Protein AF-R6VQA9-F1 (afdb_monomer)

Mean predicted alig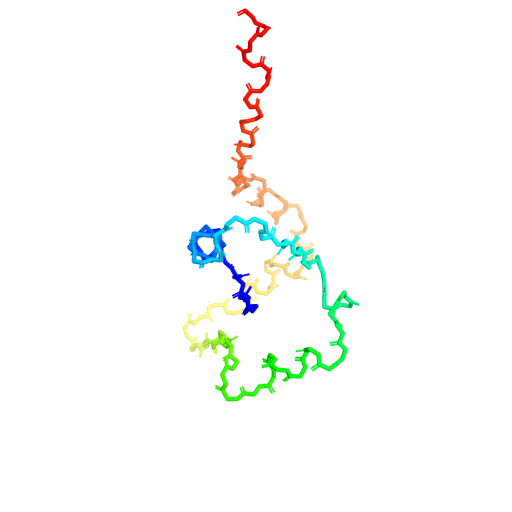ned error: 8.75 Å

Foldseek 3Di:
DDDDDPDPVSVVVVDVVVDPPDDDDDDPDPVVDDPVRVVVCPDPPHDDDDDDDDPPPPVVVVCCLPPNPPVVVNVVVCVVPPDPPPPPPVPPVVPD

Sequence (96 aa):
MTYYCYSEEERVRAIEKCGAGVEITRFKGLGEISSTEFKEFIGENMRLDRVRLTKDDPIHDLLEFYMGKNTFERQGFIIDNLRIEEDLVEQDLKLS

pLDDT: mean 86.27, std 14.07, range [40.75, 96.31]

Solvent-accessible surface area (backbone atoms only — not comparable to full-atom values): 6686 Å² total; per-residue (Å²): 138,90,81,92,59,93,47,71,70,47,44,54,54,47,48,69,72,64,45,85,88,69,84,85,85,84,77,92,52,75,87,76,52,52,78,75,62,51,48,75,59,63,58,95,85,40,91,76,86,83,87,82,86,60,92,85,55,64,58,67,63,52,45,44,57,77,72,45,89,52,58,68,64,44,48,53,54,51,62,79,65,56,76,79,78,75,78,74,62,82,72,65,78,79,75,122

Radius of gyration: 20.72 Å; Cα contacts (8 Å, |Δi|>4): 16; chains: 1; bounding box: 51×27×45 Å

Structure (mmCIF, N/CA/C/O backbone):
data_AF-R6VQA9-F1
#
_entry.id   AF-R6VQA9-F1
#
loop_
_atom_site.group_PDB
_atom_site.id
_atom_site.type_symbol
_atom_site.label_atom_id
_atom_site.label_alt_id
_atom_site.label_comp_id
_atom_site.label_asym_id
_atom_site.label_entity_id
_atom_site.label_seq_id
_atom_site.pdbx_PDB_ins_code
_atom_site.Cartn_x
_atom_site.Cartn_y
_atom_site.Cartn_z
_atom_site.occupancy
_atom_site.B_iso_or_equiv
_atom_site.auth_seq_id
_atom_site.auth_comp_id
_atom_site.auth_asym_id
_atom_site.auth_atom_id
_atom_site.pdbx_PDB_model_num
ATOM 1 N N . MET A 1 1 ? -15.057 -2.280 20.643 1.00 78.88 1 MET A N 1
ATOM 2 C CA . MET A 1 1 ? -13.954 -3.084 20.073 1.00 78.88 1 MET A CA 1
ATOM 3 C C . MET A 1 1 ? -13.643 -2.502 18.712 1.00 78.88 1 MET A C 1
ATOM 5 O O . MET A 1 1 ? -14.590 -2.235 17.985 1.00 78.88 1 MET A O 1
ATOM 9 N N . THR A 1 2 ? -12.374 -2.260 18.401 1.00 90.31 2 THR A N 1
ATOM 10 C CA . THR A 1 2 ? -11.955 -1.652 17.129 1.00 90.31 2 THR A CA 1
ATOM 11 C C . THR A 1 2 ? -11.413 -2.739 16.210 1.00 90.31 2 THR A C 1
ATOM 13 O O . THR A 1 2 ? -10.651 -3.593 16.662 1.00 90.31 2 THR A O 1
ATOM 16 N N . TYR A 1 3 ? -11.809 -2.721 14.937 1.00 92.56 3 TYR A N 1
ATOM 17 C CA . TYR A 1 3 ? -11.323 -3.650 13.918 1.00 92.56 3 TYR A CA 1
ATOM 18 C C . TYR A 1 3 ? -10.651 -2.869 12.792 1.00 92.56 3 TYR A C 1
ATOM 20 O O . TYR A 1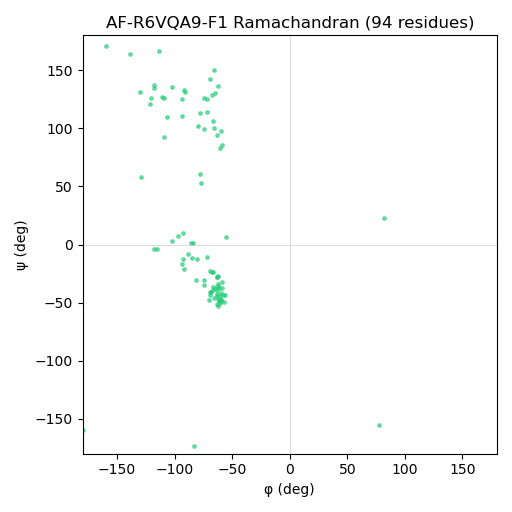 3 ? -11.271 -1.991 12.197 1.00 92.56 3 TYR A O 1
ATOM 28 N N . TYR A 1 4 ? -9.409 -3.225 12.470 1.00 92.75 4 TYR A N 1
ATOM 29 C CA . TYR A 1 4 ? -8.711 -2.692 11.303 1.00 92.75 4 TYR A CA 1
ATOM 30 C C . TYR A 1 4 ? -8.908 -3.626 10.116 1.00 92.75 4 TYR A C 1
ATOM 32 O O . TYR A 1 4 ? -8.636 -4.824 10.211 1.00 92.75 4 TYR A O 1
ATOM 40 N N . CYS A 1 5 ? -9.412 -3.066 9.020 1.00 94.62 5 CYS A N 1
ATOM 41 C CA . CYS A 1 5 ? -9.789 -3.797 7.817 1.00 94.62 5 CYS A CA 1
ATOM 42 C C . CYS A 1 5 ? -8.936 -3.310 6.641 1.00 94.62 5 CYS A C 1
ATOM 44 O O . CYS A 1 5 ? -8.776 -2.106 6.451 1.00 94.62 5 CYS A O 1
ATOM 46 N N . TYR A 1 6 ? -8.412 -4.248 5.859 1.00 93.00 6 TYR A N 1
ATOM 47 C CA . TYR A 1 6 ? -7.533 -4.020 4.708 1.00 93.00 6 TYR A CA 1
ATOM 48 C C . TYR A 1 6 ? -8.182 -4.466 3.391 1.00 93.00 6 TYR A C 1
ATOM 50 O O . TYR A 1 6 ? -7.606 -4.272 2.324 1.00 93.00 6 TYR A O 1
ATOM 58 N N . SER A 1 7 ? -9.383 -5.050 3.462 1.00 93.50 7 SER A N 1
ATOM 59 C CA . SER A 1 7 ? -10.223 -5.383 2.314 1.00 93.50 7 SER A CA 1
ATOM 60 C C . SER A 1 7 ? -11.692 -5.066 2.599 1.00 93.50 7 SER A C 1
ATOM 62 O O . SER A 1 7 ? -12.102 -4.893 3.754 1.00 93.50 7 SER A O 1
ATOM 64 N N . GLU A 1 8 ? -12.495 -5.012 1.541 1.00 93.25 8 GLU A N 1
ATOM 65 C CA . GLU A 1 8 ? -13.931 -4.760 1.642 1.00 93.25 8 GLU A CA 1
ATOM 66 C C . GLU A 1 8 ? -14.654 -5.896 2.385 1.00 93.25 8 GLU A C 1
ATOM 68 O O . GLU A 1 8 ? -15.511 -5.661 3.235 1.00 93.25 8 GLU A O 1
ATOM 73 N N . GLU A 1 9 ? -14.233 -7.141 2.171 1.00 96.31 9 GLU A N 1
ATOM 74 C CA . GLU A 1 9 ? -14.786 -8.311 2.854 1.00 96.31 9 GLU A CA 1
ATOM 75 C C . GLU A 1 9 ? -14.470 -8.295 4.356 1.00 96.31 9 GLU A C 1
ATOM 77 O O . GLU A 1 9 ? -15.288 -8.716 5.178 1.00 96.31 9 GLU A O 1
ATOM 82 N N . GLU A 1 10 ? -13.281 -7.821 4.748 1.00 95.62 10 GLU A N 1
ATOM 83 C CA . GLU A 1 10 ? -12.958 -7.600 6.161 1.00 95.62 10 GLU A CA 1
ATOM 84 C C . GLU A 1 10 ? -13.866 -6.531 6.777 1.00 95.62 10 GLU A C 1
ATOM 86 O O . GLU A 1 10 ? -14.390 -6.751 7.873 1.00 95.62 10 GLU A O 1
ATOM 91 N N . ARG A 1 11 ? -14.114 -5.432 6.052 1.00 94.69 11 ARG A N 1
ATOM 92 C CA . ARG A 1 11 ? -14.982 -4.333 6.491 1.00 94.69 11 ARG A CA 1
ATOM 93 C C . ARG A 1 11 ? -16.415 -4.802 6.738 1.00 94.69 11 ARG A C 1
ATOM 95 O O . ARG A 1 11 ? -16.953 -4.547 7.815 1.00 94.69 11 ARG A O 1
ATOM 102 N N . VAL A 1 12 ? -17.015 -5.520 5.786 1.00 94.81 12 VAL A N 1
ATOM 103 C CA . VAL A 1 12 ? -18.392 -6.039 5.904 1.00 94.81 12 VAL A CA 1
ATOM 104 C C . VAL A 1 12 ? -18.523 -6.967 7.115 1.00 94.81 12 VAL A C 1
ATOM 106 O O . VAL A 1 12 ? -19.392 -6.759 7.961 1.00 94.81 12 VAL A O 1
ATOM 109 N N . ARG A 1 13 ? -17.592 -7.917 7.283 1.00 96.00 13 ARG A N 1
ATOM 110 C CA . ARG A 1 13 ? -17.589 -8.825 8.446 1.00 96.00 13 ARG A CA 1
ATOM 111 C C . ARG A 1 13 ? -17.410 -8.092 9.776 1.00 96.00 13 ARG A C 1
ATOM 113 O O . ARG A 1 13 ? -17.957 -8.521 10.790 1.00 96.00 13 ARG A O 1
ATOM 120 N N . ALA A 1 14 ? -16.612 -7.024 9.812 1.00 95.50 14 ALA A N 1
ATOM 121 C CA . ALA A 1 14 ? -16.422 -6.228 11.021 1.00 95.50 14 ALA A CA 1
ATOM 122 C C . ALA A 1 14 ? -17.697 -5.459 11.399 1.00 95.50 14 ALA A C 1
ATOM 124 O O . ALA A 1 14 ? -18.066 -5.444 12.572 1.00 95.50 14 ALA A O 1
ATOM 125 N N . ILE A 1 15 ? -18.402 -4.890 10.415 1.00 94.06 15 ILE A N 1
ATOM 126 C CA . ILE A 1 15 ? -19.691 -4.212 10.621 1.00 94.06 15 ILE A CA 1
ATOM 127 C C . ILE A 1 15 ? -20.720 -5.177 11.218 1.00 94.06 15 ILE A C 1
ATOM 129 O O . ILE A 1 15 ? -21.335 -4.858 12.234 1.00 94.06 15 ILE A O 1
ATOM 133 N N . GLU A 1 16 ? -20.850 -6.379 10.650 1.00 93.25 16 GLU A N 1
ATOM 134 C CA . GLU A 1 16 ? -21.763 -7.414 11.156 1.00 93.25 16 GLU A CA 1
ATOM 135 C C . GLU A 1 16 ? -21.456 -7.805 12.611 1.00 93.25 16 GLU A C 1
ATOM 137 O O . GLU A 1 16 ? -22.373 -8.017 13.405 1.00 93.25 16 GLU A O 1
ATOM 142 N N . LYS A 1 17 ? -20.170 -7.855 12.990 1.00 93.44 17 LYS A N 1
ATOM 143 C CA . LYS A 1 17 ? -19.734 -8.160 14.364 1.00 93.44 17 LYS A CA 1
ATOM 144 C C . LYS A 1 17 ? -19.941 -7.009 15.347 1.00 93.44 17 LYS A C 1
ATOM 146 O O . LYS A 1 17 ? -20.178 -7.267 16.525 1.00 93.44 17 LYS A O 1
ATOM 151 N N . CYS A 1 18 ? -19.789 -5.763 14.904 1.00 91.62 18 CYS A N 1
ATOM 152 C CA . CYS A 1 18 ? -19.979 -4.581 15.748 1.00 91.62 18 CYS A CA 1
ATOM 153 C C . CYS A 1 18 ? -21.460 -4.303 16.033 1.00 91.62 18 CYS A C 1
ATOM 155 O O . CYS A 1 18 ? -21.785 -3.799 17.106 1.00 91.62 18 CYS A O 1
ATOM 157 N N . GLY A 1 19 ? -22.349 -4.655 15.101 1.00 87.12 19 GLY A N 1
ATOM 158 C CA . GLY A 1 19 ? -23.782 -4.409 15.221 1.00 87.12 19 GLY A CA 1
ATOM 159 C C . GLY A 1 19 ? -24.163 -2.954 14.927 1.00 87.12 19 GLY A C 1
ATOM 160 O O . GLY A 1 19 ? -23.490 -2.245 14.179 1.00 87.12 19 GLY A O 1
ATOM 161 N N . ALA A 1 20 ? -25.291 -2.511 15.484 1.00 87.75 20 ALA A N 1
ATOM 162 C CA . ALA A 1 20 ? -25.832 -1.180 15.219 1.00 87.75 20 ALA A CA 1
ATOM 163 C C . ALA A 1 20 ? -24.963 -0.064 15.831 1.00 87.75 20 ALA A C 1
ATOM 165 O O . ALA A 1 20 ? -24.476 -0.191 16.951 1.00 87.75 20 ALA A O 1
ATOM 166 N N . GLY A 1 21 ? -24.827 1.057 15.112 1.00 86.00 21 GLY A N 1
ATOM 167 C CA . GLY A 1 21 ? -24.103 2.241 15.593 1.00 86.00 21 GLY A CA 1
ATOM 168 C C . GLY A 1 21 ? -22.581 2.183 15.425 1.00 86.00 21 GLY A C 1
ATOM 169 O O . GLY A 1 21 ? -21.870 2.872 16.149 1.00 86.00 21 GLY A O 1
ATOM 170 N N . VAL A 1 22 ? -22.075 1.364 14.497 1.00 92.38 22 VAL A N 1
ATOM 171 C CA . VAL A 1 22 ? -20.640 1.302 14.186 1.00 92.38 22 VAL A CA 1
ATOM 172 C C . VAL A 1 22 ? -20.138 2.624 13.591 1.00 92.38 22 VAL A C 1
ATOM 174 O O . VAL A 1 22 ? -20.715 3.155 12.643 1.00 92.38 22 VAL A O 1
ATOM 177 N N . GLU A 1 23 ? -19.039 3.138 14.137 1.00 93.50 23 GLU A N 1
ATOM 178 C CA . GLU A 1 23 ? -18.289 4.259 13.569 1.00 93.50 23 GLU A CA 1
ATOM 179 C C . GLU A 1 23 ? -17.197 3.714 12.641 1.00 93.50 23 GLU A C 1
ATOM 181 O O . GLU A 1 23 ? -16.475 2.781 13.000 1.00 93.50 23 GLU A O 1
ATOM 186 N N . ILE A 1 24 ? -17.099 4.265 11.429 1.00 93.44 24 ILE A N 1
ATOM 187 C CA . ILE A 1 24 ? -16.157 3.808 10.404 1.00 93.44 24 ILE A CA 1
ATOM 188 C C . ILE A 1 24 ? -15.248 4.969 10.013 1.00 93.44 24 ILE A C 1
ATOM 190 O O . ILE A 1 24 ? -15.714 5.973 9.476 1.00 93.44 24 ILE A O 1
ATOM 194 N N . THR A 1 25 ? -13.944 4.775 10.196 1.00 93.31 25 THR A N 1
ATOM 195 C CA . THR A 1 25 ? -12.903 5.722 9.782 1.00 93.31 25 THR A CA 1
ATOM 196 C C . THR A 1 25 ? -12.097 5.125 8.633 1.00 93.31 25 THR A C 1
ATOM 198 O O . THR A 1 25 ? -11.590 4.009 8.738 1.00 93.31 25 THR A O 1
ATOM 201 N N . ARG A 1 26 ? -11.968 5.865 7.524 1.00 94.25 26 ARG A N 1
ATOM 202 C CA . ARG A 1 26 ? -11.133 5.486 6.374 1.00 94.25 26 ARG A CA 1
ATOM 203 C C . ARG A 1 26 ? -9.879 6.352 6.343 1.00 94.25 26 ARG A C 1
ATOM 205 O O . ARG A 1 26 ? -9.967 7.520 5.981 1.00 94.25 26 ARG A O 1
ATOM 212 N N . PHE A 1 27 ? -8.729 5.758 6.637 1.00 93.38 27 PHE A N 1
ATOM 213 C CA . PHE A 1 27 ? -7.430 6.417 6.496 1.00 93.38 27 PHE A CA 1
ATOM 214 C C . PHE A 1 27 ? -7.037 6.509 5.014 1.00 93.38 27 PHE A C 1
ATOM 216 O O . PHE A 1 27 ? -7.018 5.490 4.319 1.00 93.38 27 PHE A O 1
ATOM 223 N N . LYS A 1 28 ? -6.723 7.708 4.507 1.00 92.88 28 LYS A N 1
ATOM 224 C CA . LYS A 1 28 ? -6.191 7.899 3.140 1.00 92.88 28 LYS A CA 1
ATOM 225 C C . LYS A 1 28 ? -4.665 7.927 3.113 1.00 92.88 28 LYS A C 1
ATOM 227 O O . LYS A 1 28 ? -4.063 7.750 2.057 1.00 92.88 28 LYS A O 1
ATOM 232 N N . GLY A 1 29 ? -4.037 8.120 4.267 1.00 91.12 29 GLY A N 1
ATOM 233 C CA . GLY A 1 29 ? -2.598 8.017 4.444 1.00 91.12 29 GLY A CA 1
ATOM 234 C C . GLY A 1 29 ? -2.212 7.798 5.902 1.00 91.12 29 GLY A C 1
ATOM 235 O O . GLY A 1 29 ? -3.029 7.914 6.812 1.00 91.12 29 GLY A O 1
ATOM 236 N N . LEU A 1 30 ? -0.930 7.508 6.128 1.00 90.81 30 LEU A N 1
ATOM 237 C CA . LEU A 1 30 ? -0.404 7.191 7.462 1.00 90.81 30 LEU A CA 1
ATOM 238 C C . LEU A 1 30 ? -0.456 8.378 8.438 1.00 90.81 30 LEU A C 1
ATOM 240 O O . LEU A 1 30 ? -0.496 8.172 9.644 1.00 90.81 30 LEU A O 1
ATOM 244 N N . GLY A 1 31 ? -0.479 9.616 7.931 1.00 91.75 31 GLY A N 1
ATOM 245 C CA . GLY A 1 31 ? -0.524 10.830 8.757 1.00 91.75 31 GLY A CA 1
ATOM 246 C C . GLY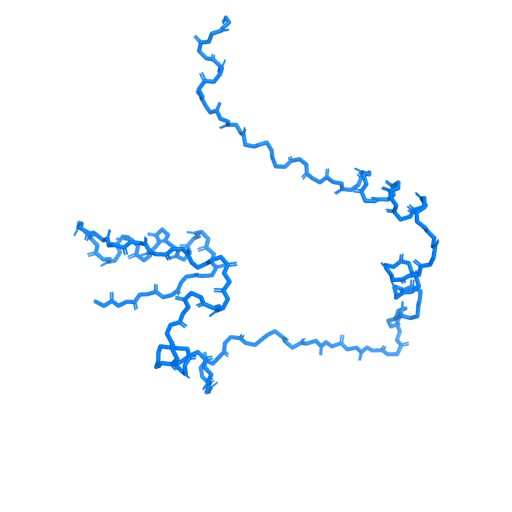 A 1 31 ? -1.862 11.082 9.460 1.00 91.75 31 GLY A C 1
ATOM 247 O O . GLY A 1 31 ? -1.930 11.950 10.323 1.00 91.75 31 GLY A O 1
ATOM 248 N N . GLU A 1 32 ? -2.914 10.343 9.103 1.00 93.19 32 GLU A N 1
ATOM 249 C CA . GLU A 1 32 ? -4.225 10.414 9.764 1.00 93.19 32 GLU A CA 1
ATOM 250 C C . GLU A 1 32 ? -4.309 9.516 11.011 1.00 93.19 32 GLU A C 1
ATOM 252 O O . GLU A 1 3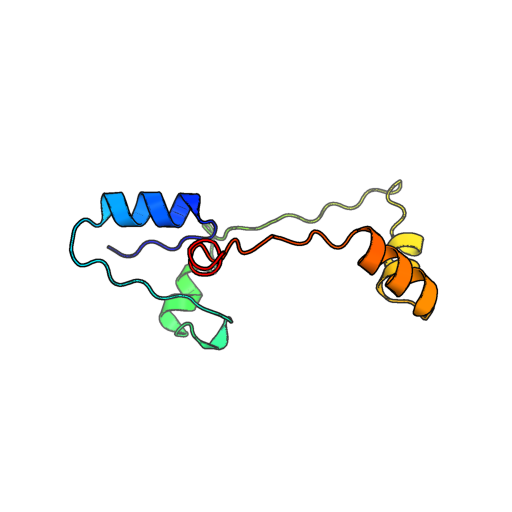2 ? -5.248 9.638 11.793 1.00 93.19 32 GLU A O 1
ATOM 257 N N . ILE A 1 33 ? -3.328 8.629 11.213 1.00 92.38 33 ILE A N 1
ATOM 258 C CA . ILE A 1 33 ? -3.267 7.707 12.351 1.00 92.38 33 ILE A CA 1
ATOM 259 C C . ILE A 1 33 ? -2.471 8.367 13.480 1.00 92.38 33 ILE A C 1
ATOM 261 O O . ILE A 1 33 ? -1.379 8.903 13.266 1.00 92.38 33 ILE A O 1
ATOM 265 N N . SER A 1 34 ? -2.989 8.316 14.709 1.00 91.44 34 SER A N 1
ATOM 266 C CA . SER A 1 34 ? -2.259 8.854 15.862 1.00 91.44 34 SER A CA 1
ATOM 267 C C . SER A 1 34 ? -0.979 8.054 16.136 1.00 91.44 34 SER A C 1
ATOM 269 O O . SER A 1 34 ? -0.918 6.850 15.906 1.00 91.44 34 SER A O 1
ATOM 271 N N . SER A 1 35 ? 0.059 8.686 16.689 1.00 91.38 35 SER A N 1
ATOM 272 C CA . SER A 1 35 ? 1.327 7.993 16.970 1.00 91.38 35 SER A CA 1
ATOM 273 C C . SER A 1 35 ? 1.194 6.855 17.989 1.00 91.38 35 SER A C 1
ATOM 275 O O . SER A 1 35 ? 1.971 5.903 17.945 1.00 91.38 35 SER A O 1
ATOM 277 N N . THR A 1 36 ? 0.226 6.941 18.905 1.00 90.81 36 THR A N 1
ATOM 278 C CA . THR A 1 36 ? -0.086 5.877 19.869 1.00 90.81 36 THR A CA 1
ATOM 279 C C . THR A 1 36 ? -0.726 4.682 19.172 1.00 90.81 36 THR A C 1
ATOM 281 O O . THR A 1 36 ? -0.279 3.561 19.374 1.00 90.81 36 THR A O 1
ATOM 284 N N . GLU A 1 37 ? -1.719 4.923 18.317 1.00 89.12 37 GLU A N 1
ATOM 285 C CA . GLU A 1 37 ? -2.404 3.884 17.542 1.00 89.12 37 GLU A CA 1
ATOM 286 C C . GLU A 1 37 ? -1.475 3.242 16.508 1.00 89.12 37 GLU A C 1
ATOM 288 O O . GLU A 1 37 ? -1.467 2.026 16.347 1.00 89.12 37 GLU A O 1
ATOM 293 N N . PHE A 1 38 ? -0.623 4.042 15.856 1.00 90.38 38 PHE A N 1
ATOM 294 C CA . PHE A 1 38 ? 0.254 3.549 14.802 1.00 90.38 38 PHE A CA 1
ATOM 295 C C . PHE A 1 38 ? 1.255 2.497 15.299 1.00 90.38 38 PHE A C 1
ATOM 297 O O . PHE A 1 38 ? 1.581 1.556 14.577 1.00 90.38 38 PHE A O 1
ATOM 304 N N . LYS A 1 39 ? 1.717 2.627 16.549 1.00 89.06 39 LYS A N 1
ATOM 305 C CA . LYS A 1 39 ? 2.631 1.662 17.177 1.00 89.06 39 LYS A CA 1
ATOM 306 C C . LYS A 1 39 ? 2.046 0.254 17.238 1.00 89.06 39 LYS A C 1
ATOM 308 O O . LYS A 1 39 ? 2.805 -0.694 17.091 1.00 89.06 39 LYS A O 1
ATOM 313 N N . GLU A 1 40 ? 0.731 0.112 17.386 1.00 87.12 40 GLU A N 1
ATOM 314 C CA . GLU A 1 40 ? 0.069 -1.198 17.448 1.00 87.12 40 GLU A CA 1
ATOM 315 C C . GLU A 1 40 ? 0.146 -1.959 16.112 1.00 87.12 40 GLU A C 1
ATOM 317 O O . GLU A 1 40 ? 0.106 -3.188 16.093 1.00 87.12 40 GLU A O 1
ATOM 322 N N . PHE A 1 41 ? 0.322 -1.256 14.986 1.00 89.06 41 PHE A N 1
ATOM 323 C CA . PHE A 1 41 ? 0.555 -1.893 13.683 1.00 89.06 41 PHE A CA 1
ATOM 324 C C . PHE A 1 41 ? 2.003 -2.333 13.480 1.00 89.06 41 PHE A C 1
ATOM 326 O O . PHE A 1 41 ? 2.291 -3.069 12.535 1.00 89.06 41 PHE A O 1
ATOM 333 N N . ILE A 1 42 ? 2.922 -1.883 14.338 1.00 89.44 42 ILE A N 1
ATOM 334 C CA . ILE A 1 42 ? 4.351 -2.144 14.218 1.00 89.44 42 ILE A CA 1
ATOM 335 C C . ILE A 1 42 ? 4.795 -3.107 15.319 1.00 89.44 42 ILE A C 1
ATOM 337 O O . ILE A 1 42 ? 5.171 -2.705 16.415 1.00 89.44 42 ILE A O 1
ATOM 341 N N . GLY A 1 43 ? 4.784 -4.403 15.009 1.00 87.62 43 GLY A N 1
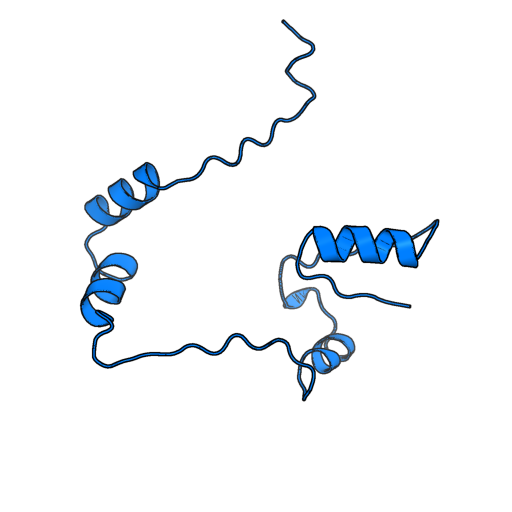ATOM 342 C CA . GLY A 1 43 ? 5.203 -5.443 15.943 1.00 87.62 43 GLY A CA 1
ATOM 343 C C . GLY A 1 43 ? 5.101 -6.842 15.350 1.00 87.62 43 GLY A C 1
ATOM 344 O O . GLY A 1 43 ? 5.051 -7.016 14.134 1.00 87.62 43 GLY A O 1
ATOM 345 N N . GLU A 1 44 ? 5.042 -7.849 16.217 1.00 88.56 44 GLU A N 1
ATOM 346 C CA . GLU A 1 44 ? 4.998 -9.265 15.819 1.00 88.56 44 GLU A CA 1
ATOM 347 C C . GLU A 1 44 ? 3.748 -9.627 15.003 1.00 88.56 44 GLU A C 1
ATOM 349 O O . GLU A 1 44 ? 3.795 -10.520 14.163 1.00 88.56 44 GLU A O 1
ATOM 354 N N . ASN A 1 45 ? 2.647 -8.895 15.205 1.00 84.88 45 ASN A N 1
ATOM 355 C CA . ASN A 1 45 ? 1.380 -9.097 14.497 1.00 84.88 45 ASN A CA 1
ATOM 356 C C . ASN A 1 45 ? 1.246 -8.235 13.229 1.00 84.88 45 ASN A C 1
ATOM 358 O O . ASN A 1 45 ? 0.156 -8.139 12.661 1.00 84.88 45 ASN A O 1
ATOM 362 N N . MET A 1 46 ? 2.324 -7.572 12.795 1.00 92.06 46 MET A N 1
ATOM 363 C CA . MET A 1 46 ? 2.310 -6.761 11.580 1.00 92.06 46 MET A CA 1
ATOM 364 C C . MET A 1 46 ? 2.005 -7.634 10.357 1.00 92.06 46 MET A C 1
ATOM 366 O O . MET A 1 46 ? 2.571 -8.712 10.171 1.00 92.06 46 MET A O 1
ATOM 370 N N . ARG A 1 47 ? 1.139 -7.131 9.476 1.00 89.81 47 ARG A N 1
ATOM 371 C CA . ARG A 1 47 ? 0.870 -7.742 8.172 1.00 89.81 47 ARG A CA 1
ATOM 372 C C . ARG A 1 47 ? 1.988 -7.360 7.198 1.00 89.81 47 ARG A C 1
ATOM 374 O O . ARG A 1 47 ? 2.026 -6.232 6.717 1.00 89.81 47 ARG A O 1
ATOM 381 N N . LEU A 1 48 ? 2.913 -8.286 6.955 1.00 91.56 48 LEU A N 1
ATOM 382 C CA . LEU A 1 48 ? 4.070 -8.094 6.079 1.00 91.56 48 LEU A CA 1
ATOM 383 C C . LEU A 1 48 ? 3.933 -8.901 4.789 1.00 91.56 48 LEU A C 1
ATOM 385 O O . LEU A 1 48 ? 3.845 -10.128 4.835 1.00 91.56 48 LEU A O 1
ATOM 389 N N . ASP A 1 49 ? 4.060 -8.226 3.649 1.00 90.56 49 ASP A N 1
ATOM 390 C CA . ASP A 1 49 ? 4.227 -8.883 2.355 1.00 90.56 49 ASP A CA 1
ATOM 391 C C . ASP A 1 49 ? 5.713 -9.014 2.023 1.00 90.56 49 ASP A C 1
ATOM 393 O O . ASP A 1 49 ? 6.432 -8.042 1.779 1.00 90.56 49 ASP A O 1
ATOM 397 N N . ARG A 1 50 ? 6.209 -10.254 2.043 1.00 91.94 50 ARG A N 1
ATOM 398 C CA . ARG A 1 50 ? 7.618 -10.535 1.763 1.00 91.94 50 ARG A CA 1
ATOM 399 C C . ARG A 1 50 ? 7.885 -10.490 0.262 1.00 91.94 50 ARG A C 1
ATOM 401 O O . ARG A 1 50 ? 7.513 -11.410 -0.463 1.00 91.94 50 ARG A O 1
ATOM 408 N N . VAL A 1 51 ? 8.662 -9.502 -0.170 1.00 91.19 51 VAL A N 1
ATOM 409 C CA . VAL A 1 51 ? 9.212 -9.454 -1.531 1.00 91.19 51 VAL A CA 1
ATOM 410 C C . VAL A 1 51 ? 10.234 -10.583 -1.718 1.00 91.19 51 VAL A C 1
ATOM 412 O O . VAL A 1 51 ? 11.139 -10.764 -0.896 1.00 91.19 51 VAL A O 1
ATOM 415 N N . ARG A 1 52 ? 10.084 -11.367 -2.790 1.00 90.00 52 ARG A N 1
ATOM 416 C CA . ARG A 1 52 ? 11.026 -12.419 -3.196 1.00 90.00 52 ARG A CA 1
ATOM 417 C C . ARG A 1 52 ? 11.599 -12.075 -4.562 1.00 90.00 52 ARG A C 1
ATOM 419 O O . ARG A 1 52 ? 10.850 -11.659 -5.433 1.00 90.00 52 ARG A O 1
ATOM 426 N N . LEU A 1 53 ? 12.904 -12.271 -4.707 1.00 89.88 53 LEU A N 1
ATOM 427 C CA . LEU A 1 53 ? 13.639 -12.074 -5.950 1.00 89.88 53 LEU A CA 1
ATOM 428 C C . LEU A 1 53 ? 14.487 -13.319 -6.203 1.00 89.88 53 LEU A C 1
ATOM 430 O O . LEU A 1 53 ? 15.178 -13.806 -5.302 1.00 89.88 53 LEU A O 1
ATOM 434 N N . THR A 1 54 ? 14.416 -13.837 -7.416 1.00 88.88 54 THR A N 1
ATOM 435 C CA . THR A 1 54 ? 15.194 -14.963 -7.920 1.00 88.88 54 THR A CA 1
ATOM 436 C C . THR A 1 54 ? 16.138 -14.485 -9.023 1.00 88.88 54 THR A C 1
ATOM 438 O O . THR A 1 54 ? 16.032 -13.361 -9.507 1.00 88.88 54 THR A O 1
ATOM 441 N N . LYS A 1 55 ? 17.111 -15.320 -9.405 1.00 85.12 55 LYS A N 1
ATOM 442 C CA . LYS A 1 55 ? 18.048 -14.979 -10.490 1.00 85.12 55 LYS A CA 1
ATOM 443 C C . LYS A 1 55 ? 17.381 -14.951 -11.865 1.00 85.12 55 LYS A C 1
ATOM 445 O O . LYS A 1 55 ? 17.918 -14.314 -12.762 1.00 85.12 55 LYS A O 1
ATOM 450 N N . ASP A 1 56 ? 16.257 -15.644 -12.002 1.00 90.56 56 ASP A N 1
ATOM 451 C CA . ASP A 1 56 ? 15.514 -15.754 -13.254 1.00 90.56 56 ASP A CA 1
ATOM 452 C C . ASP A 1 56 ? 14.496 -14.613 -13.415 1.00 90.56 56 ASP A C 1
ATOM 454 O O . ASP A 1 56 ? 13.924 -14.448 -14.491 1.00 90.56 56 ASP A O 1
ATOM 458 N N . ASP A 1 57 ? 14.285 -13.798 -12.372 1.00 89.56 57 ASP A N 1
ATOM 459 C CA . ASP A 1 57 ? 13.409 -12.634 -12.452 1.00 89.56 57 ASP A CA 1
ATOM 460 C C . ASP A 1 57 ? 14.076 -11.538 -13.311 1.00 89.56 57 ASP A C 1
ATOM 462 O O . ASP A 1 57 ? 15.190 -11.100 -12.992 1.00 89.56 57 ASP A O 1
ATOM 466 N N . PRO A 1 58 ? 13.411 -11.024 -14.364 1.00 92.38 58 PRO A N 1
ATOM 467 C CA . PRO A 1 58 ? 13.955 -9.993 -15.250 1.00 92.38 58 PRO A CA 1
ATOM 468 C C . PRO A 1 58 ? 13.867 -8.599 -14.602 1.00 92.38 58 PRO A C 1
ATOM 470 O O . PRO A 1 58 ? 13.202 -7.690 -15.094 1.00 92.38 58 PRO A O 1
ATOM 473 N N . ILE A 1 59 ? 14.521 -8.421 -13.449 1.00 92.12 59 ILE A N 1
ATOM 474 C CA . ILE A 1 59 ? 14.429 -7.202 -12.627 1.00 92.12 59 ILE A CA 1
ATOM 475 C C . ILE A 1 59 ? 14.933 -5.976 -13.393 1.00 92.12 59 ILE A C 1
ATOM 477 O O . ILE A 1 59 ? 14.370 -4.893 -13.244 1.00 92.12 59 ILE A O 1
ATOM 481 N N . HIS A 1 60 ? 15.989 -6.132 -14.196 1.00 91.44 60 HIS A N 1
ATOM 482 C CA . HIS A 1 60 ? 16.548 -5.024 -14.968 1.00 91.44 60 HIS A CA 1
ATOM 483 C C . HIS A 1 60 ? 15.528 -4.483 -15.972 1.00 91.44 60 HIS A C 1
ATOM 485 O O . HIS A 1 60 ? 15.199 -3.301 -15.913 1.00 91.44 60 HIS A O 1
ATOM 491 N N . ASP A 1 61 ? 14.961 -5.369 -16.790 1.00 90.88 61 ASP A N 1
ATOM 492 C CA . ASP A 1 61 ? 13.967 -5.023 -17.807 1.00 90.88 61 ASP A CA 1
ATOM 493 C C . ASP A 1 61 ? 12.693 -4.457 -17.165 1.00 90.88 61 ASP A C 1
ATOM 495 O O . ASP A 1 61 ? 12.129 -3.476 -17.645 1.00 90.88 61 ASP A O 1
ATOM 499 N N . LEU A 1 62 ? 12.266 -5.020 -16.027 1.00 91.75 62 LEU A N 1
ATOM 500 C CA . LEU A 1 62 ? 11.120 -4.525 -15.265 1.00 91.75 62 LEU A CA 1
ATOM 501 C C . LEU A 1 62 ? 11.336 -3.079 -14.792 1.00 91.75 62 LEU A C 1
ATOM 503 O O . LEU A 1 62 ? 10.459 -2.227 -14.946 1.00 91.75 62 LEU A O 1
ATOM 507 N N . LEU A 1 63 ? 12.499 -2.795 -14.201 1.00 92.50 63 LEU A N 1
ATOM 508 C CA . LEU A 1 63 ? 12.831 -1.461 -13.705 1.00 92.50 63 LEU A CA 1
ATOM 509 C C . LEU A 1 63 ? 13.034 -0.470 -14.848 1.00 92.50 63 LEU A C 1
ATOM 511 O O . LEU A 1 63 ? 12.564 0.661 -14.748 1.00 92.50 63 LEU A O 1
ATOM 515 N N . GLU A 1 64 ? 13.696 -0.872 -15.931 1.00 92.44 64 GLU A N 1
ATOM 516 C CA . GLU A 1 64 ? 13.836 -0.034 -17.119 1.00 92.44 64 GLU A CA 1
ATOM 517 C C . GLU A 1 64 ? 12.465 0.309 -17.704 1.00 92.44 64 GLU A C 1
ATOM 519 O O . GLU A 1 64 ? 12.188 1.477 -17.970 1.00 92.44 64 GLU A O 1
ATOM 524 N N . PHE A 1 65 ? 11.564 -0.668 -17.806 1.00 92.50 65 PHE A N 1
ATOM 525 C CA . PHE A 1 65 ? 10.224 -0.435 -18.315 1.00 92.50 65 PHE A CA 1
ATOM 526 C C . PHE A 1 65 ? 9.418 0.534 -17.434 1.00 92.50 65 PHE A C 1
ATOM 528 O O . PHE A 1 65 ? 8.877 1.519 -17.943 1.00 92.50 65 PHE A O 1
ATOM 535 N N . TYR A 1 66 ? 9.339 0.296 -16.116 1.00 91.56 66 TYR A N 1
ATOM 536 C CA . TYR A 1 66 ? 8.490 1.092 -15.215 1.00 91.56 66 TYR A CA 1
ATOM 537 C C . TYR A 1 66 ? 9.117 2.418 -14.759 1.00 91.56 66 TYR A C 1
ATOM 539 O O . TYR A 1 66 ? 8.385 3.380 -14.530 1.00 91.56 66 TYR A O 1
ATOM 547 N N . MET A 1 67 ? 10.446 2.495 -14.648 1.00 92.69 67 MET A N 1
ATOM 548 C CA . MET A 1 67 ? 11.175 3.646 -14.086 1.00 92.69 67 MET A CA 1
ATOM 549 C C . MET A 1 67 ? 12.113 4.331 -15.094 1.00 92.69 67 MET A C 1
ATOM 551 O O . MET A 1 67 ? 12.726 5.349 -14.772 1.00 92.69 67 MET A O 1
ATOM 555 N N . GLY A 1 68 ? 12.247 3.798 -16.311 1.00 92.19 68 GLY A N 1
ATOM 556 C CA . GLY A 1 68 ? 13.099 4.352 -17.360 1.00 92.19 68 GLY A CA 1
ATOM 557 C C . GLY A 1 68 ? 12.459 5.488 -18.163 1.00 92.19 68 GLY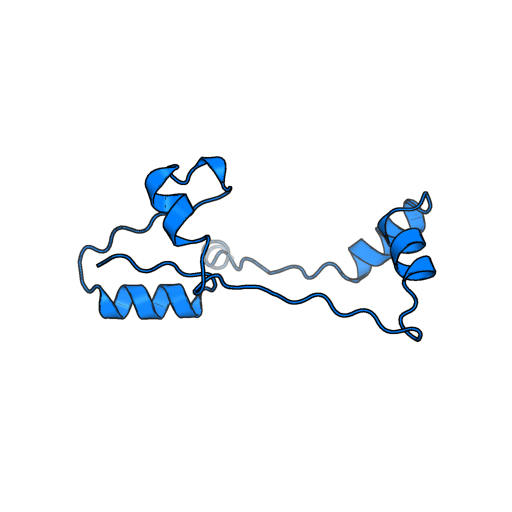 A C 1
ATOM 558 O O . GLY A 1 68 ? 11.364 5.987 -17.878 1.00 92.19 68 GLY A O 1
ATOM 559 N N . LYS A 1 69 ? 13.175 5.913 -19.210 1.00 93.50 69 LYS A N 1
ATOM 560 C CA . LYS A 1 69 ? 12.842 7.089 -20.038 1.00 93.50 69 LYS A CA 1
ATOM 561 C C . LYS A 1 69 ? 11.863 6.800 -21.191 1.00 93.50 69 LYS A C 1
ATOM 563 O O . LYS A 1 69 ? 11.538 7.711 -21.948 1.00 93.50 69 LYS A O 1
ATOM 568 N N . ASN A 1 70 ? 11.389 5.565 -21.333 1.00 90.19 70 ASN A N 1
ATOM 569 C CA . ASN A 1 70 ? 10.500 5.074 -22.395 1.00 90.19 70 ASN A CA 1
ATOM 570 C C . ASN A 1 70 ? 9.020 5.488 -22.195 1.00 90.19 70 ASN A C 1
ATOM 572 O O . ASN A 1 70 ? 8.109 4.663 -22.209 1.00 90.19 70 ASN A O 1
ATOM 576 N N . THR A 1 71 ? 8.764 6.786 -22.003 1.00 89.69 71 THR A N 1
ATOM 577 C CA . THR A 1 71 ? 7.451 7.319 -21.592 1.00 89.69 71 THR A CA 1
ATOM 578 C C . THR A 1 71 ? 6.294 6.924 -22.514 1.00 89.69 71 THR A C 1
ATOM 580 O O . THR A 1 71 ? 5.241 6.549 -22.008 1.00 89.69 71 THR A O 1
ATOM 583 N N . PHE A 1 72 ? 6.464 6.981 -23.841 1.00 93.81 72 PHE A N 1
ATOM 584 C CA . PHE A 1 72 ? 5.375 6.692 -24.787 1.00 93.81 72 PHE A CA 1
ATOM 585 C C . PHE A 1 72 ? 4.970 5.213 -24.799 1.00 93.81 72 PHE A C 1
ATOM 587 O O . PHE A 1 72 ? 3.783 4.904 -24.770 1.00 93.81 72 PHE A O 1
ATOM 594 N N . GLU A 1 73 ? 5.943 4.302 -24.791 1.00 93.50 73 GLU A N 1
ATOM 595 C CA . GLU A 1 73 ? 5.690 2.855 -24.757 1.00 93.50 73 GLU A CA 1
ATOM 596 C C . GLU A 1 73 ? 5.028 2.446 -23.442 1.00 93.50 73 GLU A C 1
ATOM 598 O O . GLU A 1 73 ? 4.011 1.752 -23.443 1.00 93.50 73 GLU A O 1
ATOM 603 N N . ARG A 1 74 ? 5.556 2.945 -22.315 1.00 95.44 74 ARG A N 1
ATOM 604 C CA . ARG A 1 74 ? 4.958 2.721 -20.996 1.00 95.44 74 ARG A CA 1
ATOM 605 C C . ARG A 1 74 ? 3.535 3.275 -20.927 1.00 95.44 74 ARG A C 1
ATOM 607 O O . ARG A 1 74 ? 2.661 2.619 -20.373 1.00 95.44 74 ARG A O 1
ATOM 614 N N . GLN A 1 75 ? 3.286 4.459 -21.488 1.00 93.88 75 GLN A N 1
ATOM 615 C CA . GLN A 1 75 ? 1.946 5.047 -21.532 1.00 93.88 75 GLN A CA 1
ATOM 616 C C . GLN A 1 75 ? 0.970 4.173 -22.327 1.00 93.88 75 GLN A C 1
ATOM 618 O O . GLN A 1 75 ? -0.114 3.897 -21.820 1.00 93.88 75 GLN A O 1
ATOM 623 N N . GLY A 1 76 ? 1.351 3.732 -23.532 1.00 95.75 76 GLY A N 1
ATOM 624 C CA . GLY A 1 76 ? 0.521 2.848 -24.355 1.00 95.75 76 GLY A CA 1
ATOM 625 C C . GLY A 1 76 ? 0.161 1.565 -23.609 1.00 95.75 76 GLY A C 1
ATOM 626 O O . GLY A 1 76 ? -1.013 1.260 -23.439 1.00 95.75 76 GLY A O 1
ATOM 627 N N . PHE A 1 77 ? 1.164 0.903 -23.027 1.00 94.75 77 PHE A N 1
ATOM 628 C CA . PHE A 1 77 ? 0.955 -0.297 -22.219 1.00 94.75 77 PHE A CA 1
ATOM 629 C C . PHE A 1 77 ? 0.011 -0.072 -21.028 1.00 94.75 77 PHE A C 1
ATOM 631 O O . PHE A 1 77 ? -0.850 -0.911 -20.766 1.00 94.75 77 PHE A O 1
ATOM 638 N N . ILE A 1 78 ? 0.162 1.038 -20.293 1.00 93.31 78 ILE A N 1
ATOM 639 C CA . ILE A 1 78 ? -0.713 1.354 -19.153 1.00 93.31 78 ILE A CA 1
ATOM 640 C C . ILE A 1 78 ? -2.153 1.556 -19.624 1.00 93.31 78 ILE A C 1
ATOM 642 O O . ILE A 1 78 ? -3.055 1.032 -18.983 1.00 93.31 78 ILE A O 1
ATOM 646 N N . ILE A 1 79 ? -2.371 2.288 -20.720 1.00 93.19 79 ILE A N 1
ATOM 647 C CA . ILE A 1 79 ? -3.712 2.530 -21.271 1.00 93.19 79 ILE A CA 1
ATOM 648 C C . ILE A 1 79 ? -4.360 1.209 -21.694 1.00 93.19 79 ILE A C 1
ATOM 650 O O . ILE A 1 79 ? -5.496 0.947 -21.308 1.00 93.19 79 ILE A O 1
ATOM 654 N N . ASP A 1 80 ? -3.628 0.358 -22.412 1.00 94.50 80 ASP A N 1
ATOM 655 C CA . ASP A 1 80 ? -4.139 -0.924 -22.910 1.00 94.50 80 ASP A CA 1
ATOM 656 C C . ASP A 1 80 ? -4.521 -1.894 -21.779 1.00 94.50 80 ASP A C 1
ATOM 658 O O . ASP A 1 80 ? -5.397 -2.742 -21.945 1.00 94.50 80 ASP A O 1
ATOM 662 N N . ASN A 1 81 ? -3.871 -1.773 -20.617 1.00 92.25 81 ASN A N 1
ATOM 663 C CA . ASN A 1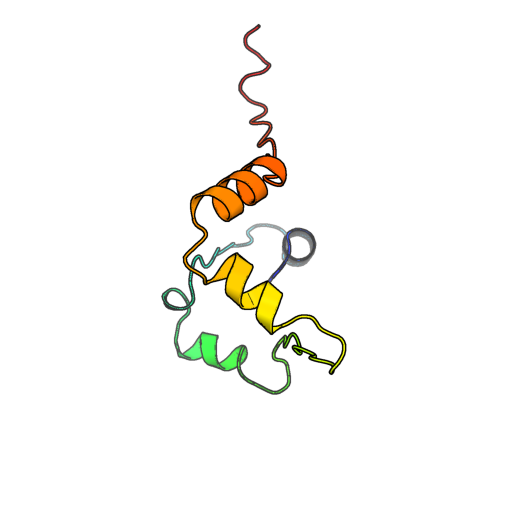 81 ? -4.123 -2.605 -19.438 1.00 92.25 81 ASN A CA 1
ATOM 664 C C . ASN A 1 81 ? -4.951 -1.897 -18.359 1.00 92.25 81 ASN A C 1
ATOM 666 O O . ASN A 1 81 ? -5.175 -2.473 -17.287 1.00 92.25 81 ASN A O 1
ATOM 670 N N . LEU A 1 82 ? -5.395 -0.661 -18.606 1.00 90.94 82 LEU A N 1
ATOM 671 C CA . LEU A 1 82 ? -6.189 0.092 -17.650 1.00 90.94 82 LEU A CA 1
ATOM 672 C C . LEU A 1 82 ? -7.542 -0.599 -17.502 1.00 90.94 82 LEU A C 1
ATOM 674 O O . LEU A 1 82 ? -8.406 -0.531 -18.376 1.00 90.94 82 LEU A O 1
ATOM 678 N N . ARG A 1 83 ? -7.732 -1.279 -16.373 1.00 84.44 83 ARG A N 1
ATOM 679 C CA . ARG A 1 83 ? -9.045 -1.793 -16.006 1.00 84.44 83 ARG A CA 1
ATOM 680 C C . ARG A 1 83 ? -9.902 -0.607 -15.604 1.00 84.44 83 ARG A C 1
ATOM 682 O O . ARG A 1 83 ? -9.620 0.051 -14.606 1.00 84.44 83 ARG A O 1
ATOM 689 N N . ILE A 1 84 ? -10.929 -0.339 -16.397 1.00 80.00 84 ILE A N 1
ATOM 690 C CA . ILE A 1 84 ? -12.004 0.553 -15.990 1.00 80.00 84 ILE A CA 1
ATOM 691 C C . ILE A 1 84 ? -12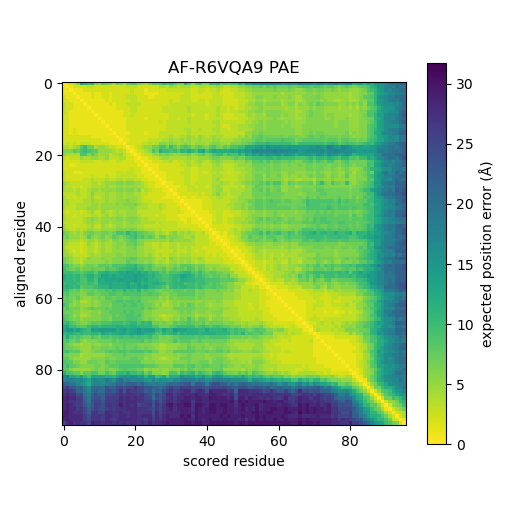.827 -0.255 -14.992 1.00 80.00 84 ILE A C 1
ATOM 693 O O . ILE A 1 84 ? -13.587 -1.142 -15.376 1.00 80.00 84 ILE A O 1
ATOM 697 N N . GLU A 1 85 ? -12.609 -0.011 -13.704 1.00 64.25 85 GLU A N 1
ATOM 698 C CA . GLU A 1 85 ? -13.62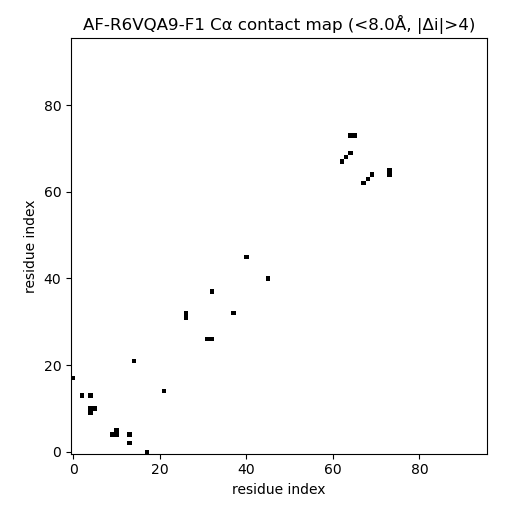7 -0.336 -12.715 1.00 64.25 85 GLU A CA 1
ATOM 699 C C . GLU A 1 85 ? -14.797 0.599 -13.036 1.00 64.25 85 GLU A C 1
ATOM 701 O O . GLU A 1 85 ? -14.729 1.801 -12.786 1.00 64.25 85 GLU A O 1
ATOM 706 N N . GLU A 1 86 ? -15.813 0.080 -13.733 1.00 53.12 86 GLU A N 1
ATOM 707 C CA . GLU A 1 86 ? -17.091 0.770 -13.847 1.00 53.12 86 GLU A CA 1
ATOM 708 C C . GLU A 1 86 ? -17.616 0.926 -12.419 1.00 53.12 86 GLU A C 1
ATOM 710 O O . GLU A 1 86 ? -18.213 0.007 -11.857 1.00 53.12 86 GLU A O 1
ATOM 715 N N . ASP A 1 87 ? -17.400 2.098 -11.824 1.00 54.50 87 ASP A N 1
ATOM 716 C CA . ASP A 1 87 ? -18.338 2.623 -10.848 1.00 54.50 87 ASP A CA 1
ATOM 717 C C . ASP A 1 87 ? -19.667 2.737 -11.605 1.00 54.50 87 ASP A C 1
ATOM 719 O O . ASP A 1 87 ? -19.984 3.773 -12.193 1.00 54.50 87 ASP A O 1
ATOM 723 N N . LEU A 1 88 ? -20.436 1.644 -11.658 1.00 50.19 88 LEU A N 1
ATOM 724 C CA . LEU A 1 88 ? -21.861 1.694 -11.935 1.00 50.19 88 LEU A CA 1
ATOM 725 C C . LEU A 1 88 ? -22.455 2.528 -10.805 1.00 50.19 88 LEU A C 1
ATOM 727 O O . LEU A 1 88 ? -22.926 2.018 -9.790 1.00 50.19 88 LEU A O 1
ATOM 731 N N . VAL A 1 89 ? -22.390 3.846 -10.960 1.00 49.78 89 VAL A N 1
ATOM 732 C CA . VAL A 1 89 ? -23.210 4.769 -10.206 1.00 49.78 89 VAL A CA 1
ATOM 733 C C . VAL A 1 89 ? -24.632 4.419 -10.635 1.00 49.78 89 VAL A C 1
ATOM 735 O O . VAL A 1 89 ? -25.118 4.879 -11.664 1.00 49.78 89 VAL A O 1
ATOM 738 N N . GLU A 1 90 ? -25.302 3.557 -9.868 1.00 51.31 90 GLU A N 1
ATOM 739 C CA . GLU A 1 90 ? -26.686 3.093 -10.076 1.00 51.31 90 GLU A CA 1
ATOM 740 C C . GLU A 1 90 ? -27.730 4.237 -10.170 1.00 51.31 90 GLU A C 1
ATOM 742 O O . GLU A 1 90 ? -28.935 3.987 -10.231 1.00 51.31 90 GLU A O 1
ATOM 747 N N . GLN A 1 91 ? -27.311 5.506 -10.187 1.00 50.25 91 GLN A N 1
ATOM 748 C CA . GLN A 1 91 ? -28.188 6.670 -10.278 1.00 50.25 91 GLN A CA 1
ATOM 749 C C . GLN A 1 91 ? -28.447 7.164 -11.708 1.00 50.25 91 GLN A C 1
ATOM 751 O O . GLN A 1 91 ? -29.505 7.756 -11.919 1.00 50.25 91 GLN A O 1
ATOM 756 N N . ASP A 1 92 ? -27.605 6.849 -12.699 1.00 48.56 92 ASP A N 1
ATOM 757 C CA . ASP A 1 92 ? -27.788 7.390 -14.061 1.00 48.56 92 ASP A CA 1
ATOM 758 C C . ASP A 1 92 ? -28.621 6.489 -14.998 1.00 48.56 92 ASP A C 1
ATOM 760 O O . ASP A 1 92 ? -29.128 6.955 -16.016 1.00 48.56 92 ASP A O 1
ATOM 764 N N . LEU A 1 93 ? -28.888 5.226 -14.632 1.00 47.53 93 LEU A N 1
ATOM 765 C CA . LEU A 1 93 ? -29.710 4.304 -15.443 1.00 47.53 93 LEU A CA 1
ATOM 766 C C . LEU A 1 93 ? -31.234 4.444 -15.239 1.00 47.53 93 LEU A C 1
ATOM 768 O O . LEU A 1 93 ? -32.008 3.697 -15.833 1.00 47.53 93 LEU A O 1
ATOM 772 N N . LYS A 1 94 ? -31.691 5.382 -14.397 1.00 43.88 94 LYS A N 1
ATOM 773 C CA . LYS A 1 94 ? -33.129 5.695 -14.226 1.00 43.88 94 LYS A CA 1
ATOM 774 C C . LYS A 1 94 ? -33.601 6.896 -15.050 1.00 43.88 94 LYS A C 1
ATOM 776 O O . LYS A 1 94 ? -34.744 7.321 -14.899 1.00 43.88 94 LYS A O 1
ATOM 781 N N . LEU A 1 95 ? -32.746 7.425 -15.921 1.00 48.81 95 LEU A N 1
ATOM 782 C CA . LEU A 1 95 ? -33.052 8.526 -16.834 1.00 48.81 95 LEU A CA 1
ATOM 783 C C . LEU A 1 95 ? -32.654 8.158 -18.273 1.00 48.81 95 LEU A C 1
ATOM 785 O O . LEU A 1 95 ? -31.871 8.854 -18.912 1.00 48.81 95 LEU A O 1
ATOM 789 N N . SER A 1 96 ? -33.220 7.068 -18.794 1.00 40.75 96 SER A N 1
ATOM 790 C CA . SER A 1 96 ? -33.395 6.860 -20.240 1.00 40.75 96 SER A CA 1
ATOM 791 C C . SER A 1 96 ? -34.625 6.012 -20.521 1.00 40.75 96 SER A C 1
ATOM 793 O O . SER A 1 96 ? -34.689 4.911 -19.926 1.00 40.75 96 SER A O 1
#

Secondary structure (DSSP, 8-state):
-----SSHHHHHHHHHHH-TT------SSGGGS-HHHHHHTSSTT---------TTS-HHHHHHHHHSS-HHHHHHHHHHT--------TTGGG--